Protein AF-A0AB35UYE1-F1 (afdb_monomer_lite)

Sequence (165 aa):
MNTNLNDAIVIALISFISSFIIQLIFRRLDRSKNIDTIQIALITEIEATLYIIKKRDYLNFLKNLTHNFKQDTPIEININIQSDYCPIFKSNLDKIGLLNKNLVSNIVIFHTTISCLLSEIHIDKDKNISTLKISNSEHLKETIELLELVINIGNTITETTKNPR

Secondary structure (DSSP, 8-state):
----HHHHHHHHHHHHHHHHHHHHHHHHHHHHHHHHHHHHHHHHHHHHHHHHHHHTTHHHHHHHHHTT--TT--EEEE----S-S-HHHHHTGGGGGGS-HHHHHHHHHHHHHHHHHHHTEEEETTTTEEEEEE-SHHHHHHHHHHHHHHHHHHHHHHHHHHS--

Organism: NCBI:txid2665161

Radius of gyration: 25.86 Å; chains: 1; bounding box: 60×37×87 Å

Structure (mmCIF, N/CA/C/O backbone):
data_AF-A0AB35UYE1-F1
#
_entry.id   AF-A0AB35UYE1-F1
#
loop_
_atom_site.group_PDB
_atom_site.id
_atom_site.type_symbol
_atom_site.label_atom_id
_atom_site.label_alt_id
_atom_site.label_comp_id
_atom_site.label_asym_id
_atom_site.label_entity_id
_atom_site.label_seq_id
_atom_site.pdbx_PDB_ins_code
_atom_site.Cartn_x
_atom_site.Cartn_y
_atom_site.Cartn_z
_atom_site.occupancy
_atom_site.B_iso_or_equiv
_atom_site.auth_seq_id
_atom_site.auth_comp_id
_atom_site.auth_asym_id
_atom_site.auth_atom_id
_atom_site.pdbx_PDB_model_num
ATOM 1 N N . MET A 1 1 ? 36.465 -13.722 -55.575 1.00 48.44 1 MET A N 1
ATOM 2 C CA . MET A 1 1 ? 36.237 -12.336 -55.110 1.00 48.44 1 MET A CA 1
ATOM 3 C C . MET A 1 1 ? 37.197 -12.080 -53.959 1.00 48.44 1 MET A C 1
ATOM 5 O O . MET A 1 1 ? 36.979 -12.633 -52.893 1.00 48.44 1 MET A O 1
ATOM 9 N N . ASN A 1 2 ? 38.279 -11.328 -54.182 1.00 57.69 2 ASN A N 1
ATOM 10 C CA . ASN A 1 2 ? 39.149 -10.867 -53.097 1.00 57.69 2 ASN A CA 1
ATOM 11 C C . ASN A 1 2 ? 38.488 -9.635 -52.482 1.00 57.69 2 ASN A C 1
ATOM 13 O O . ASN A 1 2 ? 38.660 -8.529 -52.984 1.00 57.69 2 ASN A O 1
ATOM 17 N N . THR A 1 3 ? 37.678 -9.824 -51.445 1.00 60.06 3 THR A N 1
ATOM 18 C CA . THR A 1 3 ? 37.336 -8.712 -50.556 1.00 60.06 3 THR A CA 1
ATOM 19 C C . THR A 1 3 ? 38.639 -8.245 -49.923 1.00 60.06 3 THR A C 1
ATOM 21 O O . THR A 1 3 ? 39.300 -9.030 -49.239 1.00 60.06 3 THR A O 1
ATOM 24 N N . ASN A 1 4 ? 39.046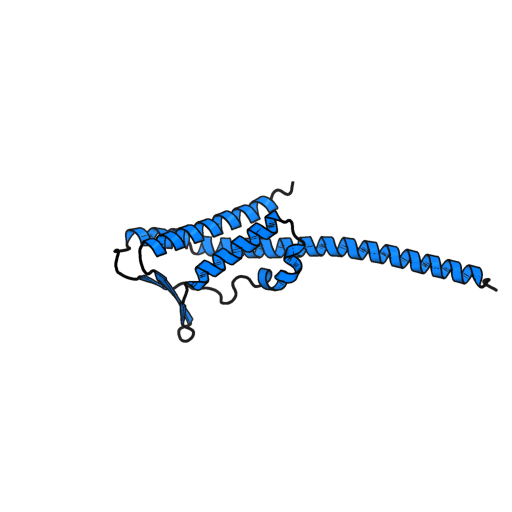 -7.006 -50.192 1.00 80.12 4 ASN A N 1
ATOM 25 C CA . ASN A 1 4 ? 40.231 -6.446 -49.561 1.00 80.12 4 ASN A CA 1
ATOM 26 C C . ASN A 1 4 ? 39.997 -6.437 -48.046 1.00 80.12 4 ASN A C 1
ATOM 28 O O . ASN A 1 4 ? 38.909 -6.093 -47.589 1.00 80.12 4 ASN A O 1
ATOM 32 N N . LEU A 1 5 ? 41.008 -6.830 -47.268 1.00 81.75 5 LEU A N 1
ATOM 33 C CA . LEU A 1 5 ? 40.960 -6.903 -45.800 1.00 81.75 5 LEU A CA 1
ATOM 34 C C . LEU A 1 5 ? 40.329 -5.639 -45.172 1.00 81.75 5 LEU A C 1
ATOM 36 O O . LEU A 1 5 ? 39.569 -5.730 -44.212 1.00 81.75 5 LEU A O 1
ATOM 40 N N . ASN A 1 6 ? 40.585 -4.472 -45.771 1.00 81.94 6 ASN A N 1
ATOM 41 C CA . ASN A 1 6 ? 40.028 -3.185 -45.355 1.00 81.94 6 ASN A CA 1
ATOM 42 C C . ASN A 1 6 ? 38.496 -3.114 -45.474 1.00 81.94 6 ASN A C 1
ATOM 44 O O . ASN A 1 6 ? 37.851 -2.608 -44.560 1.00 81.94 6 ASN A O 1
ATOM 48 N N . ASP A 1 7 ? 37.903 -3.657 -46.538 1.00 85.25 7 ASP A N 1
ATOM 49 C CA . ASP A 1 7 ? 36.448 -3.637 -46.736 1.00 85.25 7 ASP A CA 1
ATOM 50 C C . ASP A 1 7 ? 35.751 -4.522 -45.695 1.00 85.25 7 ASP A C 1
ATOM 52 O O . ASP A 1 7 ? 34.735 -4.138 -45.116 1.00 85.25 7 ASP A O 1
ATOM 56 N N . ALA A 1 8 ? 36.345 -5.679 -45.384 1.00 85.19 8 ALA A N 1
ATOM 57 C CA . ALA A 1 8 ? 35.844 -6.576 -44.344 1.00 85.19 8 ALA A CA 1
ATOM 58 C C . ALA A 1 8 ? 35.882 -5.921 -42.950 1.00 85.19 8 ALA A C 1
ATOM 60 O O . ALA A 1 8 ? 34.927 -6.044 -42.182 1.00 85.19 8 ALA A O 1
ATOM 61 N N . ILE A 1 9 ? 36.950 -5.177 -42.639 1.00 86.56 9 ILE A N 1
ATOM 62 C CA . ILE A 1 9 ? 37.090 -4.444 -41.372 1.00 86.56 9 ILE A CA 1
ATOM 63 C C . ILE A 1 9 ? 36.047 -3.321 -41.266 1.00 86.56 9 ILE A C 1
ATOM 65 O O . ILE A 1 9 ? 35.422 -3.164 -40.216 1.00 86.56 9 ILE A O 1
ATOM 69 N N . VAL A 1 10 ? 35.811 -2.568 -42.345 1.00 89.19 10 VAL A N 1
ATOM 70 C CA . VAL A 1 10 ? 34.810 -1.487 -42.367 1.00 89.19 10 VAL A CA 1
ATOM 71 C C . VAL A 1 10 ? 33.396 -2.041 -42.178 1.00 89.19 10 VAL A C 1
ATOM 73 O O . VAL A 1 10 ? 32.638 -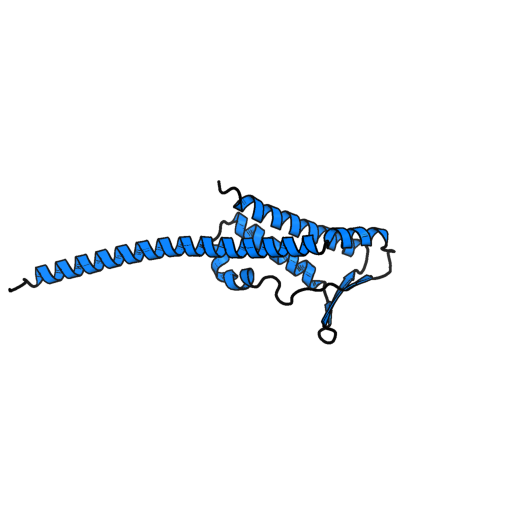1.519 -41.359 1.00 89.19 10 VAL A O 1
ATOM 76 N N . ILE A 1 11 ? 33.049 -3.134 -42.862 1.00 87.06 11 ILE A N 1
ATOM 77 C CA . ILE A 1 11 ? 31.739 -3.788 -42.718 1.00 87.06 11 ILE A CA 1
ATOM 78 C C . ILE A 1 11 ? 31.541 -4.312 -41.288 1.00 87.06 11 ILE A C 1
ATOM 80 O O . ILE A 1 11 ? 30.466 -4.128 -40.707 1.00 87.06 11 ILE A O 1
ATOM 84 N N . ALA A 1 12 ? 32.573 -4.913 -40.688 1.00 86.69 12 ALA A N 1
ATOM 85 C CA . ALA A 1 12 ? 32.522 -5.397 -39.310 1.00 86.69 12 ALA A CA 1
ATOM 86 C C . ALA A 1 12 ? 32.330 -4.251 -38.299 1.00 86.69 12 ALA A C 1
ATOM 88 O O . ALA A 1 12 ? 31.500 -4.361 -37.397 1.00 86.69 12 ALA A O 1
ATOM 89 N N . LEU A 1 13 ? 33.030 -3.126 -38.478 1.00 86.94 13 LEU A N 1
ATOM 90 C CA . LEU A 1 13 ? 32.893 -1.941 -37.625 1.00 86.94 13 LEU A CA 1
ATOM 91 C C . LEU A 1 13 ? 31.504 -1.305 -37.727 1.00 86.94 13 LEU A C 1
ATOM 93 O O . LEU A 1 13 ? 30.900 -0.996 -36.702 1.00 86.94 13 LEU A O 1
ATOM 97 N N . ILE A 1 14 ? 30.965 -1.151 -38.938 1.00 88.88 14 ILE A N 1
ATOM 98 C CA . ILE A 1 14 ? 29.614 -0.605 -39.141 1.00 88.88 14 IL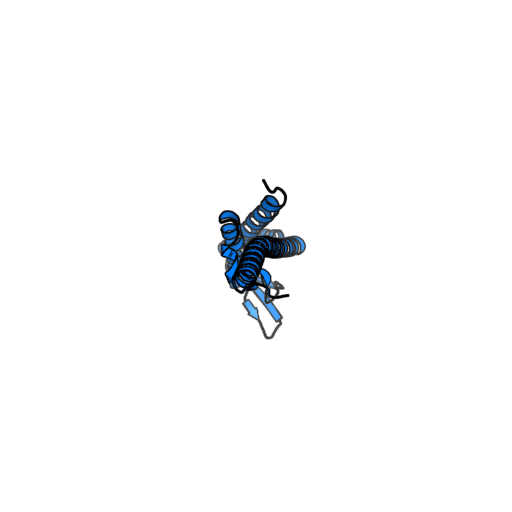E A CA 1
ATOM 99 C C . ILE A 1 14 ? 28.561 -1.528 -38.513 1.00 88.88 14 ILE A C 1
ATOM 101 O O . ILE A 1 14 ? 27.632 -1.055 -37.854 1.00 88.88 14 ILE A O 1
ATOM 105 N N . SER A 1 15 ? 28.728 -2.845 -38.654 1.00 88.00 15 SER A N 1
ATOM 106 C CA . SER A 1 15 ? 27.839 -3.843 -38.042 1.00 88.00 15 SER A CA 1
ATOM 107 C C . SER A 1 15 ? 27.907 -3.804 -36.511 1.00 88.00 15 SER A C 1
ATOM 109 O O . SER A 1 15 ? 26.880 -3.841 -35.836 1.00 88.00 15 SER A O 1
ATOM 111 N N . PHE A 1 16 ? 29.105 -3.649 -35.944 1.00 88.62 16 PHE A N 1
ATOM 112 C CA . PHE A 1 16 ? 29.293 -3.513 -34.501 1.00 88.62 16 PHE A CA 1
ATOM 113 C C . PHE A 1 16 ? 28.663 -2.223 -33.959 1.00 88.62 16 PHE A C 1
ATOM 115 O O . PHE A 1 16 ? 27.916 -2.263 -32.983 1.00 88.62 16 PHE A O 1
ATOM 122 N N . ILE A 1 17 ? 28.910 -1.084 -34.613 1.00 89.62 17 ILE A N 1
ATOM 123 C CA . ILE A 1 17 ? 28.393 0.224 -34.187 1.00 89.62 17 ILE A CA 1
ATOM 124 C C . ILE A 1 17 ? 26.866 0.263 -34.289 1.00 89.62 17 ILE A C 1
ATOM 126 O O . ILE A 1 17 ? 26.202 0.715 -33.358 1.00 89.62 17 ILE A O 1
ATOM 130 N N . SER A 1 18 ? 26.292 -0.244 -35.382 1.00 86.31 18 SER A N 1
ATOM 131 C CA . SER A 1 18 ? 24.834 -0.311 -35.543 1.00 86.31 18 SER A CA 1
ATOM 132 C C . SER A 1 18 ? 24.187 -1.192 -34.474 1.00 86.31 18 SER A C 1
ATOM 134 O O . SER A 1 18 ? 23.241 -0.753 -33.817 1.00 86.31 18 SER A O 1
ATOM 136 N N . SER A 1 19 ? 24.741 -2.381 -34.218 1.00 86.44 19 SER A N 1
ATOM 137 C CA . SER A 1 19 ? 24.238 -3.276 -33.173 1.00 86.44 19 SER A CA 1
ATOM 138 C C . SER A 1 19 ? 24.367 -2.659 -31.774 1.00 86.44 19 SER A C 1
ATOM 140 O O . SER A 1 19 ? 23.453 -2.785 -30.959 1.00 86.44 19 SER A O 1
ATOM 142 N N . PHE A 1 20 ? 25.457 -1.934 -31.504 1.00 89.12 20 PHE A N 1
ATOM 143 C CA . PHE A 1 20 ? 25.669 -1.231 -30.240 1.00 89.12 20 PHE A CA 1
ATOM 144 C C . PHE A 1 20 ? 24.658 -0.093 -30.031 1.00 89.12 20 PHE A C 1
ATOM 146 O O . PHE A 1 20 ? 24.060 0.008 -28.960 1.00 89.12 20 PHE A O 1
ATOM 153 N N . ILE A 1 21 ? 24.411 0.732 -31.054 1.00 87.25 21 ILE A N 1
ATOM 154 C CA . ILE A 1 21 ? 23.430 1.829 -30.994 1.00 87.25 21 ILE A CA 1
ATOM 155 C C . ILE A 1 21 ? 22.021 1.277 -30.766 1.00 87.25 21 ILE A C 1
ATOM 157 O O . ILE A 1 21 ? 21.304 1.769 -29.893 1.00 87.25 21 ILE A O 1
ATOM 161 N N . ILE A 1 22 ? 21.639 0.229 -31.502 1.00 87.81 22 ILE A N 1
ATOM 162 C CA . ILE A 1 22 ? 20.341 -0.433 -31.346 1.00 87.81 22 ILE A CA 1
ATOM 163 C C . ILE A 1 22 ? 20.178 -0.957 -29.912 1.00 87.81 22 ILE A C 1
ATOM 165 O O . ILE A 1 22 ? 19.174 -0.665 -29.261 1.00 87.81 22 ILE A O 1
ATOM 169 N N . GLN A 1 23 ? 21.182 -1.658 -29.378 1.00 88.75 23 GLN A N 1
ATOM 170 C CA . GLN A 1 23 ? 21.146 -2.187 -28.013 1.00 88.75 23 GLN A CA 1
ATOM 171 C C . GLN A 1 23 ? 21.041 -1.074 -26.958 1.00 88.75 23 GLN A C 1
ATOM 173 O O . GLN A 1 23 ? 20.333 -1.224 -25.960 1.00 88.75 23 GLN A O 1
ATOM 178 N N . LEU A 1 24 ? 21.698 0.065 -27.186 1.00 84.12 24 LEU A N 1
ATOM 179 C CA . LEU A 1 24 ? 21.639 1.223 -26.296 1.00 84.12 24 LEU A CA 1
ATOM 180 C C . LEU A 1 24 ? 20.237 1.859 -26.295 1.00 84.12 24 LEU A C 1
ATOM 182 O O . LEU A 1 24 ? 19.720 2.196 -25.227 1.00 84.12 24 LEU A O 1
ATOM 186 N N . ILE A 1 25 ? 19.596 1.968 -27.463 1.00 82.56 25 ILE A N 1
ATOM 187 C CA . ILE A 1 25 ? 18.222 2.476 -27.600 1.00 82.56 25 ILE A CA 1
ATOM 188 C C . ILE A 1 25 ? 17.224 1.534 -26.920 1.00 82.56 25 ILE A C 1
ATOM 190 O O . ILE A 1 25 ? 16.450 1.990 -26.076 1.00 82.56 25 ILE A O 1
ATOM 194 N N . PHE A 1 26 ? 17.273 0.230 -27.217 1.00 82.12 26 PHE A N 1
ATOM 195 C CA . PHE A 1 26 ? 16.383 -0.756 -26.592 1.00 82.12 26 PHE A CA 1
ATOM 196 C C . PHE A 1 26 ? 16.519 -0.752 -25.072 1.00 82.12 26 PHE A C 1
ATOM 198 O O . PHE A 1 26 ? 15.519 -0.652 -24.369 1.00 82.12 26 PHE A O 1
ATOM 205 N N . ARG A 1 27 ? 17.749 -0.707 -24.550 1.00 81.06 27 ARG A N 1
ATOM 206 C CA . ARG A 1 27 ? 17.991 -0.655 -23.103 1.00 81.06 27 ARG A CA 1
ATOM 207 C C . ARG A 1 27 ? 17.378 0.580 -22.435 1.00 81.06 27 ARG A C 1
ATOM 209 O O . ARG A 1 27 ? 16.962 0.503 -21.279 1.00 81.06 27 ARG A O 1
ATOM 216 N N . ARG A 1 28 ? 17.323 1.724 -23.127 1.00 73.25 28 ARG A N 1
ATOM 217 C CA . ARG A 1 28 ? 16.656 2.934 -22.614 1.00 73.25 28 ARG A CA 1
ATOM 218 C C . ARG A 1 28 ? 15.134 2.809 -22.653 1.00 73.25 28 ARG A C 1
ATOM 220 O O . ARG A 1 28 ? 14.489 3.168 -21.671 1.00 73.25 28 ARG A O 1
ATOM 227 N N . LEU A 1 29 ? 14.578 2.286 -23.744 1.00 71.06 29 LEU A N 1
ATOM 228 C CA . LEU A 1 29 ? 13.133 2.085 -23.890 1.00 71.06 29 LEU A CA 1
ATOM 229 C C . LEU A 1 29 ? 12.598 1.054 -22.890 1.00 71.06 29 LEU A C 1
ATOM 231 O O . LEU A 1 29 ? 11.598 1.312 -22.221 1.00 71.06 29 LEU A O 1
ATOM 235 N N . ASP A 1 30 ? 13.298 -0.067 -22.726 1.00 78.75 30 ASP A N 1
ATOM 236 C CA . ASP A 1 30 ? 12.935 -1.112 -21.767 1.00 78.75 30 ASP A CA 1
ATOM 237 C C . ASP A 1 30 ? 12.979 -0.585 -20.333 1.00 78.75 30 ASP A C 1
ATOM 239 O O . ASP A 1 30 ? 12.103 -0.895 -19.528 1.00 78.75 30 ASP A O 1
ATOM 243 N N . ARG A 1 31 ? 13.942 0.292 -20.012 1.00 77.62 31 ARG A N 1
ATOM 244 C CA . ARG A 1 31 ? 13.997 0.942 -18.698 1.00 77.62 31 ARG A CA 1
ATOM 245 C C . ARG A 1 31 ? 12.748 1.780 -18.423 1.00 77.62 31 ARG A C 1
ATOM 247 O O . ARG A 1 31 ? 12.241 1.706 -17.310 1.00 77.62 31 ARG A O 1
ATOM 254 N N . SER A 1 32 ? 12.252 2.537 -19.404 1.00 75.50 32 SER A N 1
ATOM 255 C CA . SER A 1 32 ? 11.027 3.334 -19.236 1.00 75.50 32 SER A CA 1
ATOM 256 C C . SER A 1 32 ? 9.814 2.440 -18.980 1.00 75.50 32 SER A C 1
ATOM 258 O O . SER A 1 32 ? 9.124 2.622 -17.984 1.00 75.50 32 SER A O 1
ATOM 260 N N . LYS A 1 33 ? 9.615 1.405 -19.809 1.00 80.94 33 LYS A N 1
ATOM 261 C CA . LYS A 1 33 ? 8.497 0.458 -19.648 1.00 80.94 33 LYS A CA 1
ATOM 262 C C . LYS A 1 33 ? 8.524 -0.251 -18.296 1.00 80.94 33 LYS A C 1
ATOM 264 O O . LYS A 1 33 ? 7.478 -0.478 -17.690 1.00 80.94 33 LYS A O 1
ATOM 269 N N . ASN A 1 34 ? 9.718 -0.586 -17.813 1.00 84.75 34 ASN A N 1
ATOM 270 C CA . ASN A 1 34 ? 9.887 -1.211 -16.506 1.00 84.75 34 ASN A CA 1
ATOM 271 C C . ASN A 1 34 ? 9.471 -0.269 -15.367 1.00 84.75 34 ASN A C 1
ATOM 273 O O . ASN A 1 34 ? 8.833 -0.725 -14.424 1.00 84.75 34 ASN A O 1
ATOM 277 N N . ILE A 1 35 ? 9.787 1.029 -15.459 1.00 87.38 35 ILE A N 1
ATOM 278 C CA . ILE A 1 35 ? 9.374 2.034 -14.465 1.00 87.38 35 ILE A CA 1
ATOM 279 C C . ILE A 1 35 ? 7.849 2.152 -14.431 1.00 87.38 35 ILE A C 1
ATOM 281 O O . ILE A 1 35 ? 7.263 2.056 -13.354 1.00 87.38 35 ILE A O 1
ATOM 285 N N . ASP A 1 36 ? 7.213 2.272 -15.598 1.00 88.25 36 ASP A N 1
ATOM 286 C CA . ASP A 1 36 ? 5.755 2.385 -15.701 1.00 88.25 36 ASP A CA 1
ATOM 287 C C . ASP A 1 36 ? 5.057 1.141 -15.137 1.00 88.25 36 ASP A C 1
ATOM 289 O O . ASP A 1 36 ? 4.095 1.244 -14.379 1.00 88.25 36 ASP A O 1
ATOM 293 N N . THR A 1 37 ? 5.586 -0.047 -15.440 1.00 90.38 37 THR A N 1
ATOM 294 C CA . THR A 1 37 ? 5.044 -1.320 -14.943 1.00 90.38 37 THR A CA 1
ATOM 295 C C . THR A 1 37 ? 5.101 -1.398 -13.417 1.00 90.38 37 THR A C 1
ATOM 297 O O . THR A 1 37 ? 4.125 -1.792 -12.781 1.00 90.38 37 THR A O 1
ATOM 300 N N . ILE A 1 38 ? 6.226 -0.997 -12.815 1.00 91.62 38 ILE A N 1
ATOM 301 C CA . ILE A 1 38 ? 6.394 -0.984 -11.354 1.00 91.62 38 ILE A CA 1
ATOM 302 C C . ILE A 1 38 ? 5.459 0.042 -10.721 1.00 91.62 38 ILE A C 1
ATOM 304 O O . ILE A 1 38 ? 4.804 -0.257 -9.725 1.00 91.62 38 ILE A O 1
ATOM 308 N N . GLN A 1 39 ? 5.369 1.236 -11.310 1.00 93.06 39 GLN A N 1
ATOM 309 C CA . GLN A 1 39 ? 4.467 2.280 -10.845 1.00 93.06 39 GLN A CA 1
ATOM 310 C C . GLN A 1 39 ? 3.016 1.787 -10.827 1.00 93.06 39 GLN A C 1
ATOM 312 O O . GLN A 1 39 ? 2.350 1.906 -9.801 1.00 93.06 39 GLN A O 1
ATOM 317 N N . ILE A 1 40 ? 2.546 1.202 -11.934 1.00 92.81 40 ILE A N 1
ATOM 318 C CA . ILE A 1 40 ? 1.194 0.641 -12.045 1.00 92.81 40 ILE A CA 1
ATOM 319 C C . ILE A 1 40 ? 0.977 -0.424 -10.970 1.00 92.81 40 ILE A C 1
ATOM 321 O O . ILE A 1 40 ? -0.005 -0.347 -10.239 1.00 92.81 40 ILE A O 1
ATOM 325 N N . ALA A 1 41 ? 1.908 -1.369 -10.821 1.00 94.25 41 ALA A N 1
ATOM 326 C CA . ALA A 1 41 ? 1.783 -2.446 -9.845 1.00 94.25 41 ALA A CA 1
ATOM 327 C C . ALA A 1 41 ? 1.647 -1.919 -8.403 1.00 94.25 41 ALA A C 1
ATOM 329 O O . ALA A 1 41 ? 0.785 -2.384 -7.658 1.00 94.25 41 ALA A O 1
ATOM 330 N N . LEU A 1 42 ? 2.452 -0.920 -8.021 1.00 95.12 42 LEU A N 1
ATOM 331 C CA . LEU A 1 42 ? 2.388 -0.294 -6.695 1.00 95.12 42 LEU A CA 1
ATOM 332 C C . LEU A 1 42 ? 1.072 0.459 -6.476 1.00 95.12 42 LEU A C 1
ATOM 334 O O . LEU A 1 42 ? 0.457 0.331 -5.421 1.00 95.12 42 LEU A O 1
ATOM 338 N N . ILE A 1 43 ? 0.611 1.221 -7.471 1.00 94.81 43 ILE A N 1
ATOM 339 C CA . ILE A 1 43 ? -0.667 1.939 -7.378 1.00 94.81 43 ILE A CA 1
ATOM 340 C C . ILE A 1 43 ? -1.821 0.945 -7.237 1.00 94.81 43 ILE A C 1
ATOM 342 O O . ILE A 1 43 ? -2.683 1.140 -6.385 1.00 94.81 43 ILE A O 1
ATOM 346 N N . THR A 1 44 ? -1.822 -0.142 -8.011 1.00 94.75 44 THR A N 1
ATOM 347 C CA . THR A 1 44 ? -2.849 -1.186 -7.922 1.00 94.75 44 THR A CA 1
ATOM 348 C C . THR A 1 44 ? -2.861 -1.869 -6.552 1.00 94.75 44 THR A C 1
ATOM 350 O O . THR A 1 44 ? -3.939 -2.140 -6.024 1.00 94.75 44 THR A O 1
ATOM 353 N N . GLU A 1 45 ? -1.701 -2.110 -5.931 1.00 95.06 45 GLU A N 1
ATOM 354 C CA . GLU A 1 45 ? -1.637 -2.627 -4.553 1.00 95.06 45 GLU A CA 1
ATOM 355 C C . GLU A 1 45 ? -2.295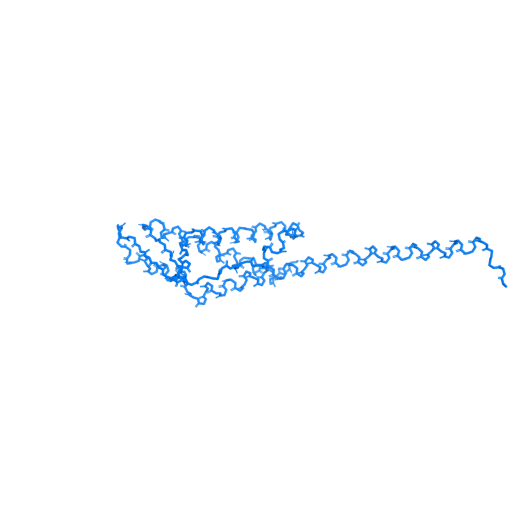 -1.666 -3.551 1.00 95.06 45 GLU A C 1
ATOM 357 O O . GLU A 1 45 ? -3.086 -2.081 -2.696 1.00 95.06 45 GLU A O 1
ATOM 362 N N . ILE A 1 46 ? -2.011 -0.369 -3.681 1.00 96.19 46 ILE A N 1
ATOM 363 C CA . ILE A 1 46 ? -2.597 0.678 -2.837 1.00 96.19 46 ILE A CA 1
ATOM 364 C C . ILE A 1 46 ? -4.114 0.760 -3.056 1.00 96.19 46 ILE A C 1
ATOM 366 O O . ILE A 1 46 ? -4.871 0.793 -2.085 1.00 96.19 46 ILE A O 1
ATOM 370 N N . GLU A 1 47 ? -4.584 0.724 -4.304 1.00 95.50 47 GLU A N 1
ATOM 371 C CA . GLU A 1 47 ? -6.014 0.707 -4.637 1.00 95.50 47 GLU A CA 1
ATOM 372 C C . GLU A 1 47 ? -6.729 -0.509 -4.043 1.00 95.50 47 GLU A C 1
ATOM 374 O O . GLU A 1 47 ? -7.793 -0.362 -3.435 1.00 95.50 47 GLU A O 1
ATOM 379 N N . ALA A 1 48 ? -6.138 -1.699 -4.167 1.00 94.38 48 ALA A N 1
ATOM 380 C CA . ALA A 1 48 ? -6.679 -2.922 -3.585 1.00 94.38 48 ALA A CA 1
ATOM 381 C C . ALA A 1 48 ? -6.758 -2.827 -2.053 1.00 94.38 48 ALA A C 1
ATOM 383 O O . ALA A 1 48 ? -7.769 -3.196 -1.450 1.00 94.38 48 ALA A O 1
ATOM 384 N N . THR A 1 49 ? -5.730 -2.258 -1.423 1.00 93.69 49 THR A N 1
ATOM 385 C CA . THR A 1 49 ? -5.694 -2.038 0.027 1.00 93.69 49 THR A CA 1
ATOM 386 C C . THR A 1 49 ? -6.798 -1.077 0.472 1.00 93.69 49 THR A C 1
ATOM 388 O O . THR A 1 49 ? -7.572 -1.394 1.379 1.00 93.69 49 THR A O 1
ATOM 391 N N . LEU A 1 50 ? -6.947 0.069 -0.202 1.00 95.00 50 LEU A N 1
ATOM 392 C CA . LEU A 1 50 ? -8.025 1.026 0.067 1.00 95.00 50 LEU A CA 1
ATOM 393 C C . LEU A 1 50 ? -9.406 0.408 -0.146 1.00 95.00 50 LEU A C 1
ATOM 395 O O . LEU A 1 50 ? -10.323 0.670 0.634 1.00 95.00 50 LEU A O 1
ATOM 399 N N . TYR A 1 51 ? -9.564 -0.410 -1.188 1.00 94.44 51 TYR A N 1
ATOM 400 C CA . TYR A 1 51 ? -10.805 -1.129 -1.446 1.00 94.44 51 TYR A CA 1
ATOM 401 C C . TYR A 1 51 ? -11.168 -2.040 -0.271 1.00 94.44 51 TYR A C 1
ATOM 403 O O . TYR A 1 51 ? -12.305 -1.998 0.192 1.00 94.44 51 TYR A O 1
ATOM 411 N N . ILE A 1 52 ? -10.213 -2.810 0.263 1.00 91.69 52 ILE A N 1
ATOM 412 C CA . ILE A 1 52 ? -10.444 -3.690 1.418 1.00 91.69 52 ILE A CA 1
ATOM 413 C C . ILE A 1 52 ? -10.809 -2.877 2.665 1.00 91.69 52 ILE A C 1
ATOM 415 O O . ILE A 1 52 ? -11.787 -3.215 3.334 1.00 91.69 52 ILE A O 1
ATOM 419 N N . ILE A 1 53 ? -10.073 -1.796 2.953 1.00 90.94 53 ILE A N 1
ATOM 420 C CA . ILE A 1 53 ? -10.346 -0.911 4.099 1.00 90.94 53 ILE A CA 1
ATOM 421 C C . ILE A 1 53 ? -11.774 -0.360 4.027 1.00 90.94 53 ILE A C 1
ATOM 423 O O . ILE A 1 53 ? -12.520 -0.443 5.003 1.00 90.94 53 ILE A O 1
ATOM 427 N N . LYS A 1 54 ? -12.175 0.150 2.855 1.00 92.88 54 LYS A N 1
ATOM 428 C CA . LYS A 1 54 ? -13.523 0.685 2.613 1.00 92.88 54 LYS A CA 1
ATOM 429 C C . LYS A 1 54 ? -14.583 -0.411 2.693 1.00 92.88 54 LYS A C 1
ATOM 431 O O . LYS A 1 54 ? -15.614 -0.223 3.325 1.00 92.88 54 LYS A O 1
ATOM 436 N N . LYS A 1 55 ? -14.335 -1.574 2.086 1.00 93.62 55 LYS A N 1
ATOM 437 C CA . LYS A 1 55 ? -15.296 -2.685 2.040 1.00 93.62 55 LYS A CA 1
ATOM 438 C C . LYS A 1 55 ? -15.594 -3.265 3.422 1.00 93.62 55 LYS A C 1
ATOM 440 O O . LYS A 1 55 ? -16.709 -3.729 3.644 1.00 93.62 55 LYS A O 1
ATOM 445 N N . ARG A 1 56 ? -14.608 -3.261 4.320 1.00 89.06 56 ARG A N 1
ATOM 446 C CA . ARG A 1 56 ? -14.747 -3.724 5.710 1.00 89.06 56 ARG A CA 1
ATOM 447 C C . ARG A 1 56 ? -15.198 -2.637 6.680 1.00 89.06 56 ARG A C 1
ATOM 449 O O . ARG A 1 56 ? -15.411 -2.939 7.847 1.00 89.06 56 ARG A O 1
ATOM 456 N N . ASP A 1 57 ? -15.339 -1.409 6.192 1.00 91.62 57 ASP A N 1
ATOM 457 C CA . ASP A 1 57 ? -15.821 -0.258 6.948 1.00 91.62 57 ASP A CA 1
ATOM 458 C C . ASP A 1 57 ? -15.039 0.009 8.247 1.00 91.62 57 ASP A C 1
ATOM 460 O O . ASP A 1 57 ? -15.591 0.408 9.272 1.00 91.62 57 ASP A O 1
ATOM 464 N N . TYR A 1 58 ? -13.719 -0.222 8.212 1.00 89.00 58 TYR A N 1
ATOM 465 C CA . TYR A 1 58 ? -12.874 -0.151 9.408 1.00 89.00 58 TYR A CA 1
ATOM 466 C C . TYR A 1 58 ? -12.906 1.215 10.089 1.00 89.00 58 TYR A C 1
ATOM 468 O O . TYR A 1 58 ? -12.910 1.289 11.315 1.00 89.00 58 TYR A O 1
ATOM 476 N N . LEU A 1 59 ? -12.964 2.295 9.308 1.00 91.75 59 LEU A N 1
ATOM 477 C CA . LEU A 1 59 ? -12.973 3.645 9.859 1.00 91.75 59 LEU A CA 1
ATOM 478 C C . LEU A 1 59 ? -14.243 3.917 10.669 1.00 91.75 59 LEU A C 1
ATOM 480 O O . LEU A 1 59 ? -14.159 4.387 11.803 1.00 91.75 59 LEU A O 1
ATOM 484 N N . ASN A 1 60 ? -15.415 3.600 10.116 1.00 92.00 60 ASN A N 1
ATOM 485 C CA . ASN A 1 60 ? -16.674 3.800 10.829 1.00 92.00 60 ASN A CA 1
ATOM 486 C C . ASN A 1 60 ? -16.800 2.835 12.006 1.00 92.00 60 ASN A C 1
ATOM 488 O O . ASN A 1 60 ? -17.284 3.231 13.062 1.00 92.00 60 ASN A O 1
ATOM 492 N N . PHE A 1 61 ? -16.312 1.600 11.862 1.00 89.62 61 PHE A N 1
ATOM 493 C CA . PHE A 1 61 ? -16.235 0.653 12.966 1.00 89.62 61 PHE A CA 1
ATOM 494 C C . PHE A 1 61 ? -15.455 1.235 14.157 1.00 89.62 61 PHE A C 1
ATOM 496 O O . PHE A 1 61 ? -15.988 1.279 15.265 1.00 89.62 61 PHE A O 1
ATOM 503 N N . LEU A 1 62 ? -14.242 1.757 13.934 1.00 88.75 62 LEU A N 1
ATOM 504 C CA . LEU A 1 62 ? -13.435 2.369 14.995 1.00 88.75 62 LEU A CA 1
ATOM 505 C C . LEU A 1 62 ? -14.086 3.641 15.558 1.00 88.75 62 LEU A C 1
ATOM 507 O O . LEU A 1 62 ? -14.133 3.818 16.774 1.00 88.75 62 LEU A O 1
ATOM 511 N N . LYS A 1 63 ? -14.662 4.499 14.706 1.00 90.62 63 LYS A N 1
ATOM 512 C CA . LYS A 1 63 ? -15.392 5.694 15.160 1.00 90.62 63 LYS A CA 1
ATOM 513 C C . LYS A 1 63 ? -16.576 5.338 16.054 1.00 90.62 63 LYS A C 1
ATOM 515 O O . LYS A 1 63 ? -16.750 5.957 17.097 1.00 90.62 63 LYS A O 1
ATOM 520 N N . ASN A 1 64 ? -17.342 4.305 15.717 1.00 88.88 64 ASN A N 1
ATOM 521 C CA . ASN A 1 64 ? -18.474 3.860 16.530 1.00 88.88 64 ASN A CA 1
ATOM 522 C C . ASN A 1 64 ? -18.043 3.303 17.895 1.00 88.88 64 ASN A C 1
ATOM 524 O O . ASN A 1 64 ? -18.805 3.397 18.859 1.00 88.88 64 ASN A O 1
ATOM 528 N N . LEU A 1 65 ? -16.822 2.773 18.016 1.00 85.12 65 LEU A N 1
ATOM 529 C CA . LEU A 1 65 ? -16.286 2.348 19.310 1.00 85.12 65 LEU A CA 1
ATOM 530 C C . LEU A 1 65 ? -16.053 3.521 20.263 1.00 85.12 65 LEU A C 1
ATOM 532 O O . LEU A 1 65 ? -16.198 3.330 21.467 1.00 85.12 65 LEU A O 1
ATOM 536 N N . THR A 1 66 ? -15.782 4.731 19.759 1.00 81.19 66 THR A N 1
ATOM 537 C CA . THR A 1 66 ? -15.572 5.915 20.615 1.00 81.19 66 THR A CA 1
ATOM 538 C C . THR A 1 66 ? -16.794 6.235 21.479 1.00 81.19 66 THR A C 1
ATOM 540 O O . THR A 1 66 ? -16.640 6.668 22.617 1.00 81.19 66 THR A O 1
ATOM 543 N N . HIS A 1 67 ? -18.007 5.942 20.995 1.00 73.50 67 HIS A N 1
ATOM 544 C CA . HIS A 1 67 ? -19.245 6.142 21.752 1.00 73.50 67 HIS A CA 1
ATOM 545 C C . HIS A 1 67 ? -19.439 5.133 22.892 1.00 73.50 67 HIS A C 1
ATOM 547 O O . HIS A 1 67 ? -20.152 5.424 23.849 1.00 73.50 67 HIS A O 1
ATOM 553 N N . ASN A 1 68 ? -18.805 3.962 22.800 1.00 68.00 68 ASN A N 1
ATOM 554 C CA . ASN A 1 68 ? -18.958 2.865 23.758 1.00 68.00 68 ASN A CA 1
ATOM 555 C C . ASN A 1 68 ? -17.733 2.688 24.669 1.00 68.00 68 ASN A C 1
ATOM 557 O O . ASN A 1 68 ? -17.757 1.852 25.575 1.00 68.00 68 ASN A O 1
ATOM 561 N N . PHE A 1 69 ? -16.667 3.458 24.443 1.00 70.44 69 PHE A N 1
ATOM 562 C CA . PHE A 1 69 ? -15.419 3.344 25.185 1.00 70.44 69 PHE A CA 1
ATOM 563 C C . PHE A 1 69 ? -15.557 3.991 26.571 1.00 70.44 69 PHE A C 1
ATOM 565 O O . PHE A 1 69 ? -15.517 5.212 26.714 1.00 70.44 69 PHE A O 1
ATOM 572 N N . LYS A 1 70 ? -15.725 3.176 27.619 1.00 67.81 70 LYS A N 1
ATOM 573 C CA . LYS A 1 70 ? -15.559 3.637 29.007 1.00 67.81 70 LYS A CA 1
ATOM 574 C C . LYS A 1 70 ? -14.062 3.705 29.310 1.00 67.81 70 LYS A C 1
ATOM 576 O O . LYS A 1 70 ? -13.342 2.766 28.989 1.00 67.81 70 LYS A O 1
ATOM 581 N N . GLN A 1 71 ? -13.617 4.817 29.901 1.00 62.69 71 GLN A N 1
ATOM 582 C CA . GLN A 1 71 ? -12.213 5.262 29.969 1.00 62.69 71 GLN A CA 1
ATOM 583 C C . GLN A 1 71 ? -11.180 4.246 30.497 1.00 62.69 71 GLN A C 1
ATOM 585 O O . GLN A 1 71 ? -10.005 4.422 30.198 1.00 62.69 71 GLN A O 1
ATOM 590 N N . ASP A 1 72 ? -11.590 3.163 31.167 1.00 63.88 72 ASP A N 1
ATOM 591 C CA . ASP A 1 72 ?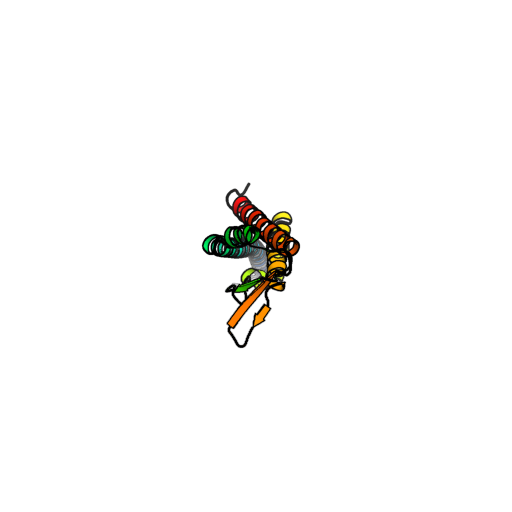 -10.677 2.252 31.875 1.00 63.88 72 ASP A CA 1
ATOM 592 C C . ASP A 1 72 ? -10.820 0.764 31.508 1.00 63.88 72 ASP A C 1
ATOM 594 O O . ASP A 1 72 ? -10.260 -0.098 32.187 1.00 63.88 72 ASP A O 1
ATOM 598 N N . THR A 1 73 ? -11.574 0.419 30.457 1.00 69.38 73 THR A N 1
ATOM 599 C CA . THR A 1 73 ? -11.708 -0.985 30.028 1.00 69.38 73 THR A CA 1
ATOM 600 C C . THR A 1 73 ? -11.045 -1.214 28.675 1.00 69.38 73 THR A C 1
ATOM 602 O O . THR A 1 73 ? -11.550 -0.686 27.680 1.00 69.38 73 THR A O 1
ATOM 605 N N . PRO A 1 74 ? -9.964 -2.014 28.604 1.00 72.69 74 PRO A N 1
ATOM 606 C CA . PRO A 1 74 ? -9.361 -2.357 27.329 1.00 72.69 74 PRO A CA 1
ATOM 607 C C . PRO A 1 74 ? -10.354 -3.152 26.479 1.00 72.69 74 PRO A C 1
ATOM 609 O O . PRO A 1 74 ? -11.034 -4.054 26.976 1.00 72.69 74 PRO A O 1
ATOM 612 N N . ILE A 1 75 ? -10.432 -2.815 25.193 1.00 78.38 75 ILE A N 1
ATOM 613 C CA . ILE A 1 75 ? -11.284 -3.514 24.226 1.00 78.38 75 ILE A CA 1
ATOM 614 C C . ILE A 1 75 ? -10.393 -4.355 23.320 1.00 78.38 75 ILE A C 1
ATOM 616 O O . ILE A 1 75 ? -9.409 -3.860 22.768 1.00 78.38 75 ILE A O 1
ATOM 620 N N . GLU A 1 76 ? -10.757 -5.624 23.154 1.00 80.75 76 GLU A N 1
ATOM 621 C CA . GLU A 1 76 ? -10.139 -6.516 22.179 1.00 80.75 76 GLU A CA 1
ATOM 622 C C . GLU A 1 76 ? -11.048 -6.640 20.956 1.00 80.75 76 GLU A C 1
ATOM 624 O O . GLU A 1 76 ? -12.223 -6.998 21.061 1.00 80.75 76 GLU A O 1
ATOM 629 N N . ILE A 1 77 ? -10.503 -6.325 19.785 1.00 81.12 77 ILE A N 1
ATOM 630 C CA . ILE A 1 77 ? -11.221 -6.380 18.513 1.00 81.12 77 ILE A CA 1
ATOM 631 C C . ILE A 1 77 ? -10.592 -7.470 17.662 1.00 81.12 77 ILE A C 1
ATOM 633 O O . ILE A 1 77 ? -9.403 -7.414 17.360 1.00 81.12 77 ILE A O 1
ATOM 637 N N . ASN A 1 78 ? -11.403 -8.419 17.204 1.00 80.38 78 ASN A N 1
ATOM 638 C CA . ASN A 1 78 ? -10.958 -9.414 16.237 1.00 80.38 78 ASN A CA 1
ATOM 639 C C . ASN A 1 78 ? -10.930 -8.794 14.838 1.00 80.38 78 ASN A C 1
ATOM 641 O O . ASN A 1 78 ? -11.975 -8.461 14.276 1.00 80.38 78 ASN A O 1
ATOM 645 N N . ILE A 1 79 ? -9.739 -8.666 14.260 1.00 79.12 79 ILE A N 1
ATOM 646 C CA . ILE A 1 79 ? -9.535 -8.156 12.907 1.00 79.12 79 ILE A CA 1
ATOM 647 C C . ILE A 1 79 ? -8.898 -9.264 12.079 1.00 79.12 79 ILE A C 1
ATOM 649 O O . ILE A 1 79 ? -7.851 -9.794 12.418 1.00 79.12 79 ILE A O 1
ATOM 653 N N . ASN A 1 80 ? -9.513 -9.622 10.957 1.00 75.56 80 ASN A N 1
ATOM 654 C CA . ASN A 1 80 ? -8.893 -10.560 10.028 1.00 75.56 80 ASN A CA 1
ATOM 655 C C . ASN A 1 80 ? -7.913 -9.802 9.127 1.00 75.56 80 ASN A C 1
ATOM 657 O O . ASN A 1 80 ? -8.357 -8.970 8.340 1.00 75.56 80 ASN A O 1
ATOM 661 N N . ILE A 1 81 ? -6.612 -10.074 9.201 1.00 74.19 81 ILE A N 1
ATOM 662 C CA . ILE A 1 81 ? -5.604 -9.403 8.368 1.00 74.19 81 ILE A CA 1
ATOM 663 C C . ILE A 1 81 ? -4.758 -10.442 7.650 1.00 74.19 81 ILE A C 1
ATOM 665 O O . ILE A 1 81 ? -4.382 -11.460 8.224 1.00 74.19 81 ILE A O 1
ATOM 669 N N . GLN A 1 82 ? -4.471 -10.179 6.377 1.00 73.38 82 GLN A N 1
ATOM 670 C CA . GLN A 1 82 ? -3.582 -11.022 5.587 1.00 73.38 82 GLN A CA 1
ATOM 671 C C . GLN A 1 82 ? -2.148 -10.920 6.118 1.00 73.38 82 GLN A C 1
ATOM 673 O O . GLN A 1 82 ? -1.665 -9.830 6.415 1.00 73.38 82 GLN A O 1
ATOM 678 N N . SER A 1 83 ? -1.457 -12.056 6.207 1.00 70.38 83 SER A N 1
ATOM 679 C CA . SER A 1 83 ? -0.088 -12.140 6.734 1.00 70.38 83 SER A CA 1
ATOM 680 C C . SER A 1 83 ? 0.930 -11.328 5.930 1.00 70.38 83 SER A C 1
ATOM 682 O O . SER A 1 83 ? 1.917 -10.857 6.490 1.00 70.38 83 SER A O 1
ATOM 684 N N . ASP A 1 84 ? 0.697 -11.157 4.627 1.00 82.31 84 ASP A N 1
ATOM 685 C CA . ASP A 1 84 ? 1.504 -10.301 3.761 1.00 82.31 84 ASP A CA 1
ATOM 686 C C . ASP A 1 84 ? 0.609 -9.295 3.034 1.00 82.31 84 ASP A C 1
ATOM 688 O O . ASP A 1 84 ? -0.002 -9.603 2.015 1.00 82.31 84 ASP A O 1
ATOM 692 N N . TYR A 1 85 ? 0.486 -8.101 3.611 1.00 82.50 85 TYR A N 1
ATOM 693 C CA . TYR A 1 85 ? -0.418 -7.060 3.119 1.00 82.50 85 TYR A CA 1
ATOM 694 C C . TYR A 1 85 ? 0.169 -6.220 1.969 1.00 82.50 85 TYR A C 1
ATOM 696 O O . TYR A 1 85 ? -0.574 -5.467 1.346 1.00 82.50 85 TYR A O 1
ATOM 704 N N . CYS A 1 86 ? 1.483 -6.296 1.711 1.00 90.25 86 CYS A N 1
ATOM 705 C CA . CYS A 1 86 ? 2.169 -5.466 0.706 1.00 90.25 86 CYS A CA 1
ATOM 706 C C . CYS A 1 86 ? 3.269 -6.208 -0.094 1.00 90.25 86 CYS A C 1
ATOM 708 O O . CYS A 1 86 ? 4.433 -5.780 -0.124 1.00 90.25 86 CYS A O 1
ATOM 710 N N . PRO A 1 87 ? 2.946 -7.352 -0.724 1.00 93.06 87 PRO A N 1
ATOM 711 C CA . PRO A 1 87 ? 3.916 -8.158 -1.470 1.00 93.06 87 PRO A CA 1
ATOM 712 C C . PRO A 1 87 ? 4.566 -7.413 -2.652 1.00 93.06 87 PRO A C 1
ATOM 714 O O . PRO A 1 87 ? 5.752 -7.613 -2.941 1.00 93.06 87 PRO A O 1
ATOM 717 N N . ILE A 1 88 ? 3.831 -6.542 -3.348 1.00 94.12 88 ILE A N 1
ATOM 718 C CA . ILE A 1 88 ? 4.321 -5.800 -4.517 1.00 94.12 88 ILE A CA 1
ATOM 719 C C . ILE A 1 88 ? 5.297 -4.713 -4.077 1.00 94.12 88 ILE A C 1
ATOM 721 O O . ILE A 1 88 ? 6.383 -4.608 -4.650 1.00 94.12 88 ILE A O 1
ATOM 725 N N . PHE A 1 89 ? 4.966 -3.951 -3.033 1.00 94.94 89 PHE A N 1
ATOM 726 C CA . PHE A 1 89 ? 5.887 -2.975 -2.458 1.00 94.94 89 PHE A CA 1
ATOM 727 C C . PHE A 1 89 ? 7.202 -3.616 -2.017 1.00 94.94 89 PHE A C 1
ATOM 729 O O . PHE A 1 89 ? 8.272 -3.191 -2.456 1.00 94.94 89 PHE A O 1
ATOM 736 N N . LYS A 1 90 ? 7.136 -4.694 -1.225 1.00 93.81 90 LYS A N 1
ATOM 737 C CA . LYS A 1 90 ? 8.331 -5.398 -0.733 1.00 93.81 90 LYS A CA 1
ATOM 738 C C . LYS A 1 90 ? 9.201 -5.947 -1.863 1.00 93.81 90 LYS A C 1
ATOM 740 O O . LYS A 1 90 ? 10.421 -5.819 -1.805 1.00 93.81 90 LYS A O 1
ATOM 745 N N . SER A 1 91 ? 8.589 -6.528 -2.896 1.00 93.88 91 SER A N 1
ATOM 746 C CA . SER A 1 91 ? 9.313 -7.119 -4.032 1.00 93.88 91 SER A CA 1
ATOM 747 C C . SER A 1 91 ? 9.958 -6.097 -4.976 1.00 93.88 91 SER A C 1
ATOM 749 O O . SER A 1 91 ? 10.742 -6.492 -5.837 1.00 93.88 91 SER A O 1
ATOM 751 N N . ASN A 1 92 ? 9.658 -4.801 -4.823 1.00 93.56 92 ASN A N 1
ATOM 752 C CA . ASN A 1 92 ? 10.172 -3.732 -5.686 1.00 93.56 92 ASN A CA 1
ATOM 753 C C . ASN A 1 92 ? 10.873 -2.595 -4.917 1.00 93.56 92 ASN A C 1
ATOM 755 O O . ASN A 1 92 ? 11.092 -1.518 -5.479 1.00 93.56 92 ASN A O 1
ATOM 759 N N . LEU A 1 93 ? 11.260 -2.815 -3.654 1.00 90.69 93 LEU A N 1
ATOM 760 C CA . LEU A 1 93 ? 11.979 -1.822 -2.840 1.00 90.69 93 LEU A CA 1
ATOM 761 C C . LEU A 1 93 ? 13.286 -1.347 -3.491 1.00 90.69 93 LEU A C 1
ATOM 763 O O . LEU A 1 93 ? 13.620 -0.167 -3.421 1.00 90.69 93 LEU A O 1
ATOM 767 N N . ASP A 1 94 ? 14.005 -2.243 -4.165 1.00 90.56 94 ASP A N 1
ATOM 768 C CA . ASP A 1 94 ? 15.253 -1.953 -4.880 1.00 90.56 94 ASP A CA 1
ATOM 769 C C . ASP A 1 94 ? 15.059 -0.995 -6.069 1.00 90.56 94 ASP A C 1
ATOM 771 O O . ASP A 1 94 ? 15.995 -0.312 -6.488 1.00 90.56 94 ASP A O 1
ATOM 775 N N . LYS A 1 95 ? 13.834 -0.910 -6.598 1.00 89.44 95 LYS A N 1
ATOM 776 C CA . LYS A 1 95 ? 13.487 -0.118 -7.787 1.00 89.44 95 LYS A CA 1
ATOM 777 C C . LYS A 1 95 ? 12.665 1.122 -7.470 1.00 89.44 95 LYS A C 1
ATOM 779 O O . LYS A 1 95 ? 12.461 1.945 -8.361 1.00 89.44 95 LYS A O 1
ATOM 784 N N . ILE A 1 96 ? 12.223 1.302 -6.224 1.00 89.06 96 ILE A N 1
ATOM 785 C CA . ILE A 1 96 ? 11.344 2.416 -5.851 1.00 89.06 96 ILE A CA 1
ATOM 786 C C . ILE A 1 96 ? 11.988 3.783 -6.118 1.00 89.06 96 ILE A C 1
ATOM 788 O O . ILE A 1 96 ? 11.307 4.722 -6.515 1.00 89.06 96 ILE A O 1
ATOM 792 N N . GLY A 1 97 ? 13.318 3.876 -6.009 1.00 88.88 97 GLY A N 1
ATOM 793 C CA . GLY A 1 97 ? 14.081 5.091 -6.307 1.00 88.88 97 GLY A CA 1
ATOM 794 C C . GLY A 1 97 ? 14.061 5.525 -7.779 1.00 88.88 97 GLY A C 1
ATOM 795 O O . GLY A 1 97 ? 14.577 6.592 -8.098 1.00 88.88 97 GLY A O 1
ATOM 796 N N . LEU A 1 98 ? 13.486 4.721 -8.680 1.00 88.31 98 LEU A N 1
ATOM 797 C CA . LEU A 1 98 ? 13.300 5.078 -10.087 1.00 88.31 98 LEU A CA 1
ATOM 798 C C . LEU A 1 98 ? 12.032 5.912 -10.337 1.00 88.31 98 LEU A C 1
ATOM 800 O O . LEU A 1 98 ? 11.895 6.478 -11.421 1.00 88.31 98 LEU A O 1
ATOM 804 N N . LEU A 1 99 ? 11.113 5.976 -9.370 1.00 89.81 99 LEU A N 1
ATOM 805 C CA . LEU A 1 99 ? 9.853 6.714 -9.479 1.00 89.81 99 LEU A CA 1
ATOM 806 C C . LEU A 1 99 ? 10.036 8.203 -9.141 1.00 89.81 99 LEU A C 1
ATOM 808 O O . LEU A 1 99 ? 11.050 8.630 -8.586 1.00 89.81 99 LEU A O 1
ATOM 812 N N . ASN A 1 100 ? 9.018 9.016 -9.437 1.00 88.69 100 ASN A N 1
ATOM 813 C CA . ASN A 1 100 ? 9.005 10.426 -9.050 1.00 88.69 100 ASN A CA 1
ATOM 814 C C . ASN A 1 100 ? 9.124 10.587 -7.520 1.00 88.69 100 ASN A C 1
ATOM 816 O O . ASN A 1 100 ? 8.394 9.941 -6.773 1.00 88.69 100 ASN A O 1
ATOM 820 N N . LYS A 1 101 ? 9.980 11.508 -7.054 1.00 89.25 101 LYS A N 1
ATOM 821 C CA . LYS A 1 101 ? 10.243 11.756 -5.623 1.00 89.25 101 LYS A CA 1
ATOM 822 C C . LYS A 1 101 ? 8.972 11.918 -4.774 1.00 89.25 101 LYS A C 1
ATOM 824 O O . LYS A 1 101 ? 8.902 11.356 -3.684 1.00 89.25 101 LYS A O 1
ATOM 829 N N . ASN A 1 102 ? 7.981 12.668 -5.258 1.00 89.25 102 ASN A N 1
ATOM 830 C CA . ASN A 1 102 ? 6.740 12.906 -4.516 1.00 89.25 102 ASN A CA 1
ATOM 831 C C . ASN A 1 102 ? 5.911 11.620 -4.409 1.00 89.25 102 ASN A C 1
ATOM 833 O O . ASN A 1 102 ? 5.374 11.315 -3.347 1.00 89.25 102 ASN A O 1
ATOM 837 N N . LEU A 1 103 ? 5.865 10.838 -5.492 1.00 91.38 103 LEU A N 1
ATOM 838 C CA . LEU A 1 103 ? 5.185 9.547 -5.513 1.00 91.38 103 LEU A CA 1
ATOM 839 C C . LEU A 1 103 ? 5.864 8.547 -4.567 1.00 91.38 103 LEU A C 1
ATOM 841 O O . LEU A 1 103 ? 5.178 7.925 -3.764 1.00 91.38 103 LEU A O 1
ATOM 845 N N . VAL A 1 104 ? 7.198 8.450 -4.599 1.00 93.25 104 VAL A N 1
ATOM 846 C CA . VAL A 1 104 ? 7.973 7.593 -3.681 1.00 93.25 104 VAL A CA 1
ATOM 847 C C . VAL A 1 104 ? 7.672 7.940 -2.232 1.00 93.25 104 VAL A C 1
ATOM 849 O O . VAL A 1 104 ? 7.363 7.049 -1.448 1.00 93.25 104 VAL A O 1
ATOM 852 N N . SER A 1 105 ? 7.735 9.229 -1.883 1.00 94.44 105 SER A N 1
ATOM 853 C CA . SER A 1 105 ? 7.463 9.685 -0.520 1.00 94.44 105 SER A CA 1
ATOM 854 C C . SER A 1 105 ? 6.077 9.241 -0.060 1.00 94.44 105 SER A C 1
ATOM 856 O O . SER A 1 105 ? 5.947 8.661 1.013 1.00 94.44 105 SER A O 1
ATOM 858 N N . ASN A 1 106 ? 5.048 9.448 -0.885 1.00 95.38 106 ASN A N 1
ATOM 859 C CA . ASN A 1 106 ? 3.681 9.077 -0.531 1.00 95.38 106 ASN A CA 1
ATOM 860 C C . ASN A 1 106 ? 3.498 7.557 -0.414 1.00 95.38 106 ASN A C 1
ATOM 862 O O . ASN A 1 106 ? 2.866 7.108 0.537 1.00 95.38 106 ASN A O 1
ATOM 866 N N . ILE A 1 107 ? 4.074 6.764 -1.325 1.00 95.44 107 ILE A N 1
ATOM 867 C CA . ILE A 1 107 ? 4.029 5.292 -1.264 1.00 95.44 107 ILE A CA 1
ATOM 868 C C . ILE A 1 107 ? 4.688 4.795 0.029 1.00 95.44 107 ILE A C 1
ATOM 870 O O . ILE A 1 107 ? 4.111 3.985 0.752 1.00 95.44 107 ILE A O 1
ATOM 874 N N . VAL A 1 108 ? 5.880 5.301 0.353 1.00 95.38 108 VAL A N 1
ATOM 875 C CA . VAL A 1 108 ? 6.604 4.896 1.564 1.00 95.38 108 VAL A CA 1
ATOM 876 C C . VAL A 1 108 ? 5.825 5.276 2.819 1.00 95.38 108 VAL A C 1
ATOM 878 O O . VAL A 1 108 ? 5.689 4.437 3.709 1.00 95.38 108 VAL A O 1
ATOM 881 N N . ILE A 1 109 ? 5.281 6.497 2.893 1.00 95.75 109 ILE A N 1
ATOM 882 C CA . ILE A 1 109 ? 4.465 6.917 4.039 1.00 95.75 109 ILE A CA 1
ATOM 883 C C . ILE A 1 109 ? 3.228 6.019 4.149 1.00 95.75 109 ILE A C 1
ATOM 885 O O . ILE A 1 109 ? 2.983 5.488 5.224 1.00 95.75 109 ILE A O 1
ATOM 889 N N . PHE A 1 110 ? 2.516 5.755 3.049 1.00 97.12 110 PHE A N 1
ATOM 890 C CA . PHE A 1 110 ? 1.343 4.876 3.038 1.00 97.12 110 PHE A CA 1
ATOM 891 C C . PHE A 1 110 ? 1.635 3.497 3.652 1.00 97.12 110 PHE A C 1
ATOM 893 O O . PHE A 1 110 ? 0.967 3.090 4.604 1.00 97.12 110 PHE A O 1
ATOM 900 N N . HIS A 1 111 ? 2.660 2.791 3.159 1.00 95.56 111 HIS A N 1
ATOM 901 C CA . HIS A 1 111 ? 3.002 1.464 3.680 1.00 95.56 111 HIS A CA 1
ATOM 902 C C . HIS A 1 111 ? 3.552 1.517 5.108 1.00 95.56 111 HIS A C 1
ATOM 904 O O . HIS A 1 111 ? 3.246 0.637 5.909 1.00 95.56 111 HIS A O 1
ATOM 910 N N . THR A 1 112 ? 4.318 2.551 5.462 1.00 94.94 112 THR A N 1
ATOM 911 C CA . THR A 1 112 ? 4.848 2.708 6.825 1.00 94.94 112 THR A CA 1
ATOM 912 C C . THR A 1 112 ? 3.723 2.944 7.830 1.00 94.94 112 THR A C 1
ATOM 914 O O . THR A 1 112 ? 3.706 2.309 8.881 1.00 94.94 112 THR A O 1
ATOM 917 N N . THR A 1 113 ? 2.745 3.792 7.501 1.00 95.19 113 THR A N 1
ATOM 918 C CA . THR A 1 113 ? 1.595 4.058 8.373 1.00 95.19 113 THR A CA 1
ATOM 919 C C . THR A 1 113 ? 0.723 2.813 8.539 1.00 95.19 113 THR A C 1
ATOM 921 O O . THR A 1 113 ? 0.329 2.502 9.661 1.00 95.19 113 THR A O 1
ATOM 924 N N . ILE A 1 114 ? 0.490 2.032 7.474 1.00 93.25 114 ILE A N 1
ATOM 925 C CA . ILE A 1 114 ? -0.179 0.726 7.612 1.00 93.25 114 ILE A CA 1
ATOM 926 C C . ILE A 1 114 ? 0.643 -0.211 8.496 1.00 93.25 114 ILE A C 1
ATOM 928 O O . ILE A 1 114 ? 0.089 -0.836 9.392 1.00 93.25 114 ILE A O 1
ATOM 932 N N . SER A 1 115 ? 1.958 -0.301 8.292 1.00 91.44 115 SER A N 1
ATOM 933 C CA . SER A 1 115 ? 2.818 -1.139 9.129 1.00 91.44 115 SER A CA 1
ATOM 934 C C . SER A 1 115 ? 2.750 -0.752 10.608 1.00 91.44 115 SER A C 1
ATOM 936 O O . SER A 1 115 ? 2.788 -1.640 11.455 1.00 91.44 115 SER A O 1
ATOM 938 N N . CYS A 1 116 ? 2.641 0.544 10.911 1.00 90.88 116 CYS A N 1
ATOM 939 C CA . CYS A 1 116 ? 2.445 1.051 12.266 1.00 90.88 116 CYS A CA 1
ATOM 940 C C . CYS A 1 116 ? 1.119 0.541 12.847 1.00 90.88 116 CYS A C 1
ATOM 942 O O . CYS A 1 116 ? 1.131 -0.127 13.876 1.00 90.88 116 CYS A O 1
ATOM 944 N N . LEU A 1 117 ? 0.007 0.727 12.125 1.00 89.56 117 LEU A N 1
ATOM 945 C CA . LEU A 1 117 ? -1.317 0.223 12.520 1.00 89.56 117 LEU A CA 1
ATOM 946 C C . LEU A 1 117 ? -1.330 -1.297 12.741 1.00 89.56 117 LEU A C 1
ATOM 948 O O . LEU A 1 117 ? -1.956 -1.798 13.669 1.00 89.56 117 LEU A O 1
ATOM 952 N N . LEU A 1 118 ? -0.636 -2.051 11.888 1.00 87.00 118 LEU A N 1
ATOM 953 C CA . LEU A 1 118 ? -0.557 -3.506 12.004 1.00 87.00 118 LEU A CA 1
ATOM 954 C C . LEU A 1 118 ? 0.329 -3.971 13.163 1.00 87.00 118 LEU A C 1
ATOM 956 O O . LEU A 1 118 ? 0.140 -5.084 13.644 1.00 87.00 118 LEU A O 1
ATOM 960 N N . SER A 1 119 ? 1.285 -3.155 13.613 1.00 83.69 119 SER A N 1
ATOM 961 C CA . SER A 1 119 ? 2.175 -3.516 14.724 1.00 83.69 119 SER A CA 1
ATOM 962 C C . SER A 1 119 ? 1.452 -3.588 16.073 1.00 83.69 119 SER A C 1
ATOM 964 O O . SER A 1 119 ? 1.873 -4.332 16.956 1.00 83.69 119 SER A O 1
ATOM 966 N N . GLU A 1 120 ? 0.324 -2.887 16.200 1.00 80.75 120 GLU A N 1
ATOM 967 C CA . GLU A 1 120 ? -0.563 -2.927 17.369 1.00 80.75 120 GLU A CA 1
ATOM 968 C C . GLU A 1 120 ? -1.441 -4.189 17.405 1.00 80.75 120 GLU A C 1
ATOM 970 O O . GLU A 1 120 ? -2.119 -4.470 18.397 1.00 80.75 120 GLU A O 1
ATOM 975 N N . ILE A 1 121 ? -1.440 -4.968 16.321 1.00 81.56 121 ILE A N 1
ATOM 976 C CA . ILE A 1 121 ? -2.290 -6.141 16.166 1.00 81.56 121 ILE A CA 1
ATOM 977 C C . ILE A 1 121 ? -1.519 -7.378 16.598 1.00 81.56 121 ILE A C 1
ATOM 979 O O . ILE A 1 121 ? -0.537 -7.798 15.983 1.00 81.56 121 ILE A O 1
ATOM 983 N N . HIS A 1 122 ? -2.005 -8.005 17.661 1.00 75.81 122 HIS A N 1
ATOM 984 C CA . HIS A 1 122 ? -1.460 -9.248 18.160 1.00 75.81 122 HIS A CA 1
ATOM 985 C C . HIS A 1 122 ? -2.018 -10.424 17.357 1.00 75.81 122 HIS A C 1
ATOM 987 O O . HIS A 1 122 ? -3.228 -10.616 17.283 1.00 75.81 122 HIS A O 1
ATOM 993 N N . ILE A 1 123 ? -1.145 -11.227 16.752 1.00 70.31 123 ILE A N 1
ATOM 994 C CA . 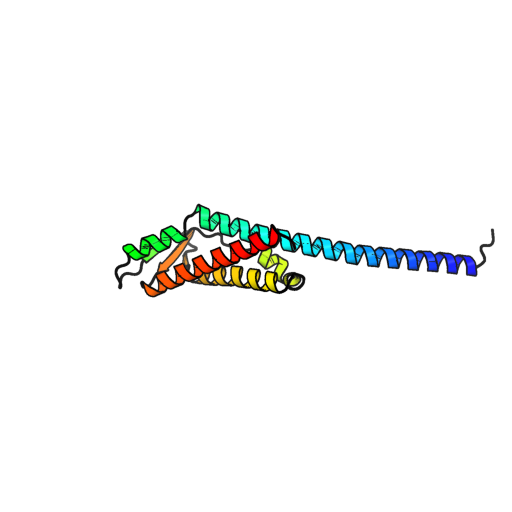ILE A 1 123 ? -1.548 -12.419 15.998 1.00 70.31 123 ILE A CA 1
ATOM 995 C C . ILE A 1 123 ? -1.368 -13.642 16.898 1.00 70.31 123 ILE A C 1
ATOM 997 O O . ILE A 1 123 ? -0.239 -14.074 17.141 1.00 70.31 123 ILE A O 1
ATOM 1001 N N . ASP A 1 124 ? -2.478 -14.219 17.359 1.00 69.69 124 ASP A N 1
ATOM 1002 C CA . ASP A 1 124 ? -2.479 -15.523 18.023 1.00 69.69 124 ASP A CA 1
ATOM 1003 C C . ASP A 1 124 ? -2.389 -16.614 16.942 1.00 69.69 124 ASP A C 1
ATOM 1005 O O . ASP A 1 124 ? -3.373 -16.940 16.266 1.00 69.69 124 ASP A O 1
ATOM 1009 N N . LYS A 1 125 ? -1.174 -17.144 16.745 1.00 66.00 125 LYS A N 1
ATOM 1010 C CA . LYS A 1 125 ? -0.873 -18.157 15.719 1.00 66.00 125 LYS A CA 1
ATOM 1011 C C . LYS A 1 125 ? -1.599 -19.480 15.956 1.00 66.00 125 LYS A C 1
ATOM 1013 O O . LYS A 1 125 ? -1.852 -20.192 14.991 1.00 66.00 125 LYS A O 1
ATOM 1018 N N . ASP A 1 126 ? -1.957 -19.786 17.199 1.00 70.56 126 ASP A N 1
ATOM 1019 C CA . ASP A 1 126 ? -2.628 -21.041 17.539 1.00 70.56 126 ASP A CA 1
ATOM 1020 C C . ASP A 1 126 ? -4.129 -20.962 17.238 1.00 70.56 126 ASP A C 1
ATOM 1022 O O . ASP A 1 126 ? -4.758 -21.971 16.914 1.00 70.56 126 ASP A O 1
ATOM 1026 N N . LYS A 1 127 ? -4.711 -19.756 17.299 1.00 64.94 127 LYS A N 1
ATOM 1027 C CA . LYS A 1 127 ? -6.144 -19.534 17.041 1.00 64.94 127 LYS A CA 1
ATOM 1028 C C . LYS A 1 127 ? -6.461 -18.969 15.659 1.00 64.94 127 LYS A C 1
ATOM 1030 O O . LYS A 1 127 ? -7.636 -18.911 15.306 1.00 64.94 127 LYS A O 1
ATOM 1035 N N . ASN A 1 128 ? -5.459 -18.559 14.877 1.00 67.44 128 ASN A N 1
ATOM 1036 C CA . ASN A 1 128 ? -5.646 -17.785 13.639 1.00 67.44 128 ASN A CA 1
ATOM 1037 C C . ASN A 1 128 ? -6.517 -16.530 13.853 1.00 67.44 128 ASN A C 1
ATOM 1039 O O . ASN A 1 128 ? -7.297 -16.144 12.980 1.00 67.44 128 ASN A O 1
ATOM 1043 N N . ILE A 1 129 ? -6.405 -15.902 15.026 1.00 73.44 129 ILE A N 1
ATOM 1044 C CA . ILE A 1 129 ? -7.132 -14.677 15.368 1.00 73.44 129 ILE A CA 1
ATOM 1045 C C . ILE A 1 129 ? -6.111 -13.555 15.502 1.00 73.44 129 ILE A C 1
ATOM 1047 O O . ILE A 1 129 ? -5.161 -13.670 16.277 1.00 73.44 129 ILE A O 1
ATOM 1051 N N . SER A 1 130 ? -6.329 -12.459 14.780 1.00 78.94 130 SER A N 1
ATOM 1052 C CA . SER A 1 130 ? -5.593 -11.221 15.014 1.00 78.94 130 SER A CA 1
ATOM 1053 C C . SER A 1 130 ? -6.445 -10.294 15.876 1.00 78.94 130 SER A C 1
ATOM 1055 O O . SER A 1 130 ? -7.583 -9.978 15.525 1.00 78.94 130 SER A O 1
ATOM 1057 N N . THR A 1 131 ? -5.914 -9.889 17.026 1.00 81.31 131 THR A N 1
ATOM 1058 C CA . THR A 1 131 ? -6.592 -9.028 17.993 1.00 81.31 131 THR A CA 1
ATOM 1059 C C . THR A 1 131 ? -5.925 -7.664 18.043 1.00 81.31 131 THR A C 1
ATOM 1061 O O . THR A 1 131 ? -4.722 -7.547 18.260 1.00 81.31 131 THR A O 1
ATOM 1064 N N . LEU A 1 132 ? -6.710 -6.609 17.848 1.00 80.75 132 LEU A N 1
ATOM 1065 C CA . LEU A 1 132 ? -6.292 -5.250 18.168 1.00 80.75 132 LEU A CA 1
ATOM 1066 C C . LEU A 1 132 ? -6.678 -4.974 19.617 1.00 80.75 132 LEU A C 1
ATOM 1068 O O . LEU A 1 132 ? -7.860 -5.058 19.965 1.00 80.75 132 LEU A O 1
ATOM 1072 N N . LYS A 1 133 ? -5.687 -4.659 20.453 1.00 80.69 133 LYS A N 1
ATOM 1073 C CA . LYS A 1 133 ? -5.922 -4.245 21.836 1.00 80.69 133 LYS A CA 1
ATOM 1074 C C . LYS A 1 133 ? -5.931 -2.733 21.910 1.00 80.69 133 LYS A C 1
ATOM 1076 O O . LYS A 1 133 ? -4.922 -2.089 21.645 1.00 80.69 133 LYS A O 1
ATOM 1081 N N . ILE A 1 134 ? -7.064 -2.173 22.307 1.00 82.06 134 ILE A N 1
ATOM 1082 C CA . ILE A 1 134 ? -7.197 -0.737 22.515 1.00 82.06 134 ILE A CA 1
ATOM 1083 C C . ILE A 1 134 ? -7.176 -0.469 24.010 1.00 82.06 134 ILE A C 1
ATOM 1085 O O . ILE A 1 134 ? -8.115 -0.828 24.718 1.00 82.06 134 ILE A O 1
ATOM 1089 N N . SER A 1 135 ? -6.084 0.133 24.479 1.00 81.38 135 SER A N 1
ATOM 1090 C CA . SER A 1 135 ? -5.807 0.314 25.907 1.00 81.38 135 SER A CA 1
ATOM 1091 C C . SER A 1 135 ? -6.643 1.419 26.549 1.00 81.38 135 SER A C 1
ATOM 1093 O O . SER A 1 135 ? -7.070 1.276 27.689 1.00 81.38 135 SER A O 1
ATOM 1095 N N . ASN A 1 136 ? -6.865 2.524 25.836 1.00 83.56 136 ASN A N 1
ATOM 1096 C CA . ASN A 1 136 ? -7.610 3.682 26.324 1.00 83.56 136 ASN A CA 1
ATOM 1097 C C . ASN A 1 136 ? -8.212 4.485 25.151 1.00 83.56 136 ASN A C 1
ATOM 1099 O O . ASN A 1 136 ? -7.996 4.169 23.977 1.00 83.56 136 ASN A O 1
ATOM 1103 N N . SER A 1 137 ? -8.965 5.541 25.469 1.00 84.88 137 SER A N 1
ATOM 1104 C CA . SER A 1 137 ? -9.601 6.407 24.467 1.00 84.88 137 SER A CA 1
ATOM 1105 C C . SER A 1 137 ? -8.610 7.193 23.603 1.00 84.88 137 SER A C 1
ATOM 1107 O O . SER A 1 137 ? -8.934 7.535 22.469 1.00 84.88 137 SER A O 1
ATOM 1109 N N . GLU A 1 138 ? -7.425 7.505 24.130 1.00 87.50 138 GLU A N 1
ATOM 1110 C CA . GLU A 1 138 ? -6.381 8.233 23.400 1.00 87.50 138 GLU A CA 1
ATOM 1111 C C . GLU A 1 138 ? -5.765 7.352 22.311 1.00 87.50 138 GLU A C 1
ATOM 1113 O O . GLU A 1 138 ? -5.720 7.760 21.155 1.00 87.50 138 GLU A O 1
ATOM 1118 N N . HIS A 1 139 ? -5.445 6.101 22.646 1.00 87.25 139 HIS A N 1
ATOM 1119 C CA . HIS A 1 139 ? -4.988 5.090 21.698 1.00 87.25 139 HIS A CA 1
ATOM 1120 C C . HIS A 1 139 ? -6.018 4.866 20.583 1.00 87.25 139 HIS A C 1
ATOM 1122 O O . HIS A 1 139 ? -5.667 4.882 19.412 1.00 87.25 139 HIS A O 1
ATOM 1128 N N . LEU A 1 140 ? -7.315 4.760 20.918 1.00 88.81 140 LEU A N 1
ATOM 1129 C CA . LEU A 1 140 ? -8.379 4.653 19.907 1.00 88.81 140 LEU A CA 1
ATOM 1130 C C . LEU A 1 140 ? -8.389 5.846 18.940 1.00 88.81 140 LEU A C 1
ATOM 1132 O O . LEU A 1 140 ? -8.578 5.668 17.737 1.00 88.81 140 LEU A O 1
ATOM 1136 N N . LYS A 1 141 ? -8.221 7.063 19.468 1.00 91.00 141 LYS A N 1
ATOM 1137 C CA . LYS A 1 141 ? -8.191 8.291 18.669 1.00 91.00 141 LYS A CA 1
ATOM 1138 C C . LYS A 1 141 ? -6.992 8.297 17.725 1.00 91.00 141 LYS A C 1
ATOM 1140 O O . LYS A 1 141 ? -7.169 8.581 16.545 1.00 91.00 141 LYS A O 1
ATOM 1145 N N . GLU A 1 142 ? -5.816 7.924 18.218 1.00 91.62 142 GLU A N 1
ATOM 1146 C CA . GLU A 1 142 ? -4.597 7.807 17.415 1.00 91.62 142 GLU A CA 1
ATOM 1147 C C . GLU A 1 142 ? -4.751 6.762 16.299 1.00 91.62 142 GLU A C 1
ATOM 1149 O O . GLU A 1 142 ? -4.481 7.066 15.137 1.00 91.62 142 GLU A O 1
ATOM 1154 N N . THR A 1 143 ? -5.293 5.574 16.596 1.00 91.56 143 THR A N 1
ATOM 1155 C CA . THR A 1 143 ? -5.568 4.547 15.576 1.00 91.56 143 THR A CA 1
ATOM 1156 C C . THR A 1 143 ? -6.515 5.072 14.486 1.00 91.56 143 THR A C 1
ATOM 1158 O O . THR A 1 143 ? -6.311 4.802 13.299 1.00 91.56 143 THR A O 1
ATOM 1161 N N . ILE A 1 144 ? -7.551 5.839 14.858 1.00 93.06 144 ILE A N 1
ATOM 1162 C CA . ILE A 1 144 ? -8.472 6.469 13.897 1.00 93.06 144 ILE A CA 1
ATOM 1163 C C . ILE A 1 144 ? -7.727 7.486 13.026 1.00 93.06 144 ILE A C 1
ATOM 1165 O O . ILE A 1 144 ? -7.856 7.432 11.804 1.00 93.06 144 ILE A O 1
ATOM 1169 N N . GLU A 1 145 ? -6.937 8.377 13.626 1.00 94.88 145 GLU A N 1
ATOM 1170 C CA . GLU A 1 145 ? -6.178 9.410 12.909 1.00 94.88 145 GLU A CA 1
ATOM 1171 C C . GLU A 1 145 ? -5.162 8.798 11.930 1.00 94.88 145 GLU A C 1
ATOM 1173 O O . GLU A 1 145 ? -5.065 9.228 10.778 1.00 94.88 145 GLU A O 1
ATOM 1178 N N . LEU A 1 146 ? -4.458 7.739 12.340 1.00 94.88 146 LEU A N 1
ATOM 1179 C CA . LEU A 1 146 ? -3.543 6.992 11.476 1.00 94.88 146 LEU A CA 1
ATOM 1180 C C . LEU A 1 146 ? -4.280 6.315 10.314 1.00 94.88 146 LEU A C 1
ATOM 1182 O O . LEU A 1 146 ? -3.807 6.356 9.175 1.00 94.88 146 LEU A O 1
ATOM 1186 N N . LEU A 1 147 ? -5.452 5.723 10.559 1.00 94.38 147 LEU A N 1
ATOM 1187 C CA . LEU A 1 147 ? -6.253 5.111 9.498 1.00 94.38 147 LEU A CA 1
ATOM 1188 C C . LEU A 1 147 ? -6.789 6.157 8.508 1.00 94.38 147 LEU A C 1
ATOM 1190 O O . LEU A 1 147 ? -6.780 5.922 7.298 1.00 94.38 147 LEU A O 1
ATOM 1194 N N . GLU A 1 148 ? -7.219 7.323 8.991 1.00 96.50 148 GLU A N 1
ATOM 1195 C CA . GLU A 1 148 ? -7.612 8.447 8.136 1.00 96.50 148 GLU A CA 1
ATOM 1196 C C . GLU A 1 148 ? -6.439 8.948 7.292 1.00 96.50 148 GLU A C 1
ATOM 1198 O O . GLU A 1 148 ? -6.597 9.169 6.088 1.00 96.50 148 GLU A O 1
ATOM 1203 N N . LEU A 1 149 ? -5.247 9.056 7.885 1.00 96.19 149 LEU A N 1
ATOM 1204 C CA . LEU A 1 149 ? -4.026 9.424 7.174 1.00 96.19 149 LEU A CA 1
ATOM 1205 C C . LEU A 1 149 ? -3.715 8.437 6.039 1.00 96.19 149 LEU A C 1
ATOM 1207 O O . LEU A 1 149 ? -3.478 8.869 4.910 1.00 96.19 149 LEU A O 1
ATOM 1211 N N . VAL A 1 150 ? -3.782 7.125 6.300 1.00 96.25 150 VAL A N 1
ATOM 1212 C CA . VAL A 1 150 ? -3.607 6.077 5.274 1.00 96.25 150 VAL A CA 1
ATOM 1213 C C . VAL A 1 150 ? -4.594 6.267 4.126 1.00 96.25 150 VAL A C 1
ATOM 1215 O O . VAL A 1 150 ? -4.199 6.247 2.958 1.00 96.25 150 VAL A O 1
ATOM 1218 N N . ILE A 1 151 ? -5.875 6.470 4.442 1.00 96.88 151 ILE A N 1
ATOM 1219 C CA . ILE A 1 151 ? -6.926 6.645 3.435 1.00 96.88 151 ILE A CA 1
ATOM 1220 C C . ILE A 1 151 ? -6.656 7.893 2.586 1.00 96.88 151 ILE A C 1
ATOM 1222 O O . ILE A 1 151 ? -6.735 7.826 1.359 1.00 96.88 151 ILE A O 1
ATOM 1226 N N . ASN A 1 152 ? -6.300 9.012 3.216 1.00 96.88 152 ASN A N 1
ATOM 1227 C CA . ASN A 1 152 ? -6.045 10.280 2.534 1.00 96.88 152 ASN A CA 1
ATOM 1228 C C . ASN A 1 152 ? -4.820 10.209 1.612 1.00 96.88 152 ASN A C 1
ATOM 1230 O O . ASN A 1 152 ? -4.891 10.625 0.451 1.00 96.88 152 ASN A O 1
ATOM 1234 N N . ILE A 1 153 ? -3.712 9.640 2.094 1.00 96.50 153 ILE A N 1
ATOM 1235 C CA . ILE A 1 153 ? -2.495 9.458 1.293 1.00 96.50 153 ILE A CA 1
ATOM 1236 C C . ILE A 1 153 ? -2.767 8.503 0.133 1.00 96.50 153 ILE A C 1
ATOM 1238 O O . ILE A 1 153 ? -2.411 8.804 -1.006 1.00 96.50 153 ILE A O 1
ATOM 1242 N N . GLY A 1 154 ? -3.440 7.383 0.400 1.00 96.25 154 GLY A N 1
ATOM 1243 C CA . GLY A 1 154 ? -3.810 6.427 -0.633 1.00 96.25 154 GLY A CA 1
ATOM 1244 C C . GLY A 1 154 ? -4.660 7.074 -1.728 1.00 96.25 154 GLY A C 1
ATOM 1245 O O . GLY A 1 154 ? -4.319 6.966 -2.904 1.00 96.25 154 GLY A O 1
ATOM 1246 N N . ASN A 1 155 ? -5.711 7.819 -1.364 1.00 95.50 155 ASN A N 1
ATOM 1247 C CA . ASN A 1 155 ? -6.530 8.541 -2.342 1.00 95.50 155 ASN A CA 1
ATOM 1248 C C . ASN A 1 155 ? -5.672 9.534 -3.155 1.00 95.50 155 ASN A C 1
ATOM 1250 O O . ASN A 1 155 ? -5.737 9.519 -4.383 1.00 95.50 155 ASN A O 1
ATOM 1254 N N . THR A 1 156 ? -4.783 10.295 -2.503 1.00 94.56 156 THR A N 1
ATOM 1255 C CA . THR A 1 156 ? -3.866 11.243 -3.169 1.00 94.56 156 THR A CA 1
ATOM 1256 C C . THR A 1 156 ? -2.998 10.558 -4.233 1.00 94.56 156 THR A C 1
ATOM 1258 O O . THR A 1 156 ? -2.848 11.071 -5.346 1.00 94.56 156 THR A O 1
ATOM 1261 N N . ILE A 1 157 ? -2.445 9.378 -3.929 1.00 93.81 157 ILE A N 1
ATOM 1262 C CA . ILE A 1 157 ? -1.642 8.583 -4.875 1.00 93.81 157 ILE A CA 1
ATOM 1263 C C . ILE A 1 157 ? -2.489 8.159 -6.085 1.00 93.81 157 ILE A C 1
ATOM 1265 O O . ILE A 1 157 ? -2.058 8.294 -7.234 1.00 93.81 157 ILE A O 1
ATOM 1269 N N . THR A 1 158 ? -3.712 7.687 -5.842 1.00 91.56 158 THR A N 1
ATOM 1270 C CA . THR A 1 158 ? -4.617 7.200 -6.900 1.00 91.56 158 THR A CA 1
ATOM 1271 C C . THR A 1 158 ? -5.212 8.318 -7.761 1.00 91.56 158 THR A C 1
ATOM 1273 O O . THR A 1 158 ? -5.516 8.111 -8.932 1.00 91.56 158 THR A O 1
ATOM 1276 N N . GLU A 1 159 ? -5.360 9.527 -7.222 1.00 89.31 159 GLU A N 1
ATOM 1277 C CA . GLU A 1 159 ? -5.862 10.689 -7.964 1.00 89.31 159 GLU A CA 1
ATOM 1278 C C . GLU A 1 159 ? -4.777 11.313 -8.842 1.00 89.31 159 GLU A C 1
ATOM 1280 O O . GLU A 1 159 ? -5.022 11.619 -10.011 1.00 89.31 159 GLU A O 1
ATOM 1285 N N . THR A 1 160 ? -3.553 11.426 -8.316 1.00 80.06 160 THR A N 1
ATOM 1286 C CA . THR A 1 160 ? -2.395 11.968 -9.052 1.00 80.06 160 THR A CA 1
ATOM 1287 C C . THR A 1 160 ? -2.093 11.162 -10.320 1.00 80.06 160 THR A C 1
ATOM 1289 O O . THR A 1 160 ? -1.544 11.682 -11.286 1.00 80.06 160 THR A O 1
ATOM 1292 N N . THR A 1 161 ? -2.466 9.886 -10.336 1.00 71.81 161 THR A N 1
ATOM 1293 C CA . THR A 1 161 ? -2.164 8.946 -11.420 1.00 71.81 161 THR A CA 1
ATOM 1294 C C . THR A 1 161 ? -3.280 8.854 -12.463 1.00 71.81 161 THR A C 1
ATOM 1296 O O . THR A 1 161 ? -3.011 8.475 -13.600 1.00 71.81 161 THR A O 1
ATOM 1299 N N . LYS A 1 162 ? -4.506 9.288 -12.130 1.00 70.06 162 LYS A N 1
ATOM 1300 C CA . LYS A 1 162 ? -5.630 9.418 -13.078 1.00 70.06 162 LYS A CA 1
ATOM 1301 C C . LYS A 1 162 ? -5.559 10.682 -13.941 1.00 70.06 162 LYS A C 1
ATOM 1303 O O . LYS A 1 162 ? -6.148 10.700 -15.015 1.00 70.06 162 LYS A O 1
ATOM 1308 N N . ASN A 1 163 ? -4.827 11.706 -13.497 1.00 55.59 163 ASN A N 1
ATOM 1309 C CA . ASN A 1 163 ? -4.565 12.940 -14.246 1.00 55.59 163 ASN A CA 1
ATOM 1310 C C . ASN A 1 163 ? -3.050 13.140 -14.442 1.00 55.59 163 ASN A C 1
ATOM 1312 O O . ASN A 1 163 ? -2.453 13.977 -13.757 1.00 55.59 163 ASN A O 1
ATOM 1316 N N . PRO A 1 164 ? -2.404 12.384 -15.351 1.00 52.97 164 PRO A N 1
ATOM 1317 C CA . PRO A 1 164 ? -1.017 12.652 -15.704 1.00 52.97 164 PRO A CA 1
ATOM 1318 C C . PRO A 1 164 ? -0.944 14.039 -16.362 1.00 52.97 164 PRO A C 1
ATOM 1320 O O . PRO A 1 164 ? -1.526 14.254 -17.424 1.00 52.97 164 PRO A O 1
ATOM 1323 N N . ARG A 1 165 ? -0.303 14.998 -15.684 1.00 42.28 165 ARG A N 1
ATOM 1324 C CA . ARG A 1 165 ? 0.052 16.298 -16.271 1.00 42.28 165 ARG A CA 1
ATOM 1325 C C . ARG A 1 165 ? 1.117 16.136 -17.345 1.00 42.28 165 ARG A C 1
ATOM 1327 O O . ARG A 1 165 ? 2.029 15.309 -17.124 1.00 42.28 165 ARG A O 1
#

Foldseek 3Di:
DPPDPVNVVVVVVVVVVVVVVVVVVVVVVVLVVVQVVLLVLLLVLLVVLLVVCVVVVVLVVLVVVLVVFDFADKDKDWDQDDPPSRPSCVVCVVPLVVDDPVLSVLSVLLVVLVVVLCVQWDQPPVVRTTIRIDRGSVSSVVSSVSVVSNNVSSVVSNVCVVDPD

pLDDT: mean 85.08, std 10.49, range [42.28, 97.12]